Protein AF-A0A662TV23-F1 (afdb_monomer_lite)

pLDDT: mean 85.48, std 13.16, range [48.5, 95.69]

Radius of gyration: 16.25 Å; chains: 1; bounding box: 28×55×35 Å

Secondary structure (DSSP, 8-state):
-EEEETTEEEEEEEESSGGGSPTTSEEEE--SSSS-EEEETTB-HHHHTT--TT--EEEE--------------

Structure (mmCIF, N/CA/C/O backbone):
data_AF-A0A662TV23-F1
#
_entry.id   AF-A0A662TV23-F1
#
loop_
_atom_site.group_PDB
_atom_site.id
_atom_site.type_symbol
_atom_site.label_atom_id
_atom_site.label_alt_id
_atom_site.label_comp_id
_atom_site.label_asym_id
_atom_site.label_entity_id
_atom_site.label_seq_id
_atom_site.pdbx_PDB_ins_code
_atom_site.Cartn_x
_atom_site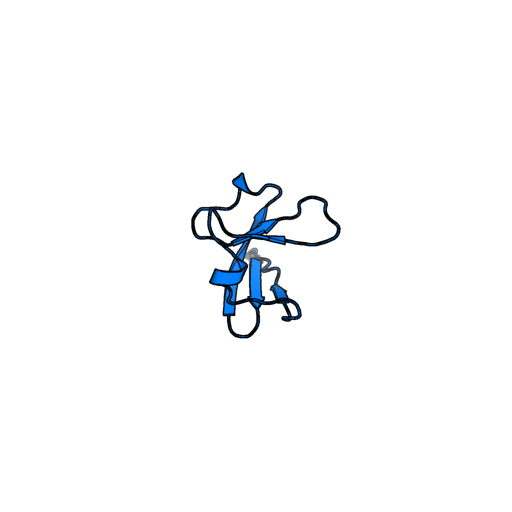.Cartn_y
_atom_site.Cartn_z
_atom_site.occupancy
_atom_site.B_iso_or_equiv
_atom_site.auth_seq_id
_atom_site.auth_comp_id
_atom_site.auth_asym_id
_atom_site.auth_atom_id
_atom_site.pdbx_PDB_model_num
ATOM 1 N N . MET A 1 1 ? 0.752 -9.000 2.892 1.00 86.81 1 MET A N 1
ATOM 2 C CA . MET A 1 1 ? 0.001 -8.048 3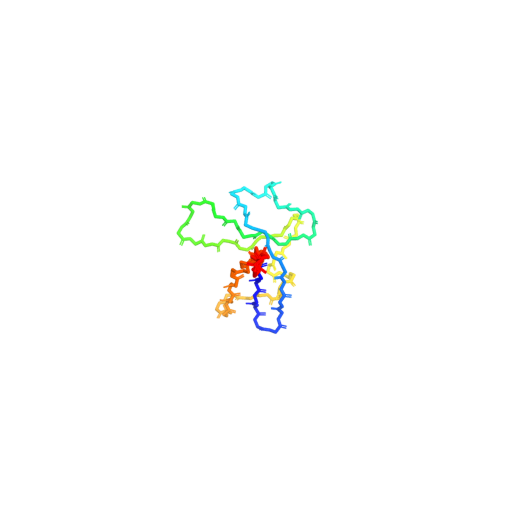.742 1.00 86.81 1 MET A CA 1
ATOM 3 C C . MET A 1 1 ? -1.299 -7.722 3.044 1.00 86.81 1 MET A C 1
ATOM 5 O O . MET A 1 1 ? -1.329 -7.791 1.821 1.00 86.81 1 MET A O 1
ATOM 9 N N . GLU A 1 2 ? -2.325 -7.312 3.779 1.00 92.31 2 GLU A N 1
ATOM 10 C CA . GLU A 1 2 ? -3.547 -6.770 3.179 1.00 92.31 2 GLU A CA 1
ATOM 11 C C . GLU A 1 2 ? -3.676 -5.284 3.511 1.00 92.31 2 GLU A C 1
ATOM 13 O O . GLU A 1 2 ? -3.435 -4.865 4.647 1.00 92.31 2 GLU A O 1
ATOM 18 N N . ILE A 1 3 ? -4.052 -4.488 2.517 1.00 92.88 3 ILE A N 1
ATOM 19 C CA . ILE A 1 3 ? -4.418 -3.084 2.679 1.00 92.88 3 ILE A CA 1
ATOM 20 C C . ILE A 1 3 ? -5.904 -2.940 2.386 1.00 92.88 3 ILE A C 1
ATOM 22 O O . ILE A 1 3 ? -6.407 -3.471 1.402 1.00 92.88 3 ILE A O 1
ATOM 26 N N . GLN A 1 4 ? -6.612 -2.208 3.235 1.00 92.44 4 GLN A N 1
ATOM 27 C CA . GLN A 1 4 ? -8.007 -1.870 3.023 1.00 92.44 4 GLN A CA 1
ATOM 28 C C . GLN A 1 4 ? -8.179 -0.356 3.079 1.00 92.44 4 GLN A C 1
ATOM 30 O O . GLN A 1 4 ? -7.804 0.292 4.059 1.00 92.44 4 GLN A O 1
ATOM 35 N N . ILE A 1 5 ? -8.782 0.201 2.031 1.00 93.81 5 ILE A N 1
ATOM 36 C CA . ILE A 1 5 ? -9.148 1.614 1.945 1.00 93.81 5 ILE A CA 1
ATOM 37 C C . ILE A 1 5 ? -10.611 1.680 1.521 1.00 93.81 5 ILE A C 1
ATOM 39 O O . ILE A 1 5 ? -10.988 1.192 0.454 1.00 93.81 5 ILE A O 1
ATOM 43 N N . ARG A 1 6 ? -11.455 2.270 2.376 1.00 90.25 6 ARG A N 1
ATOM 44 C CA . ARG A 1 6 ? -12.921 2.249 2.226 1.00 90.25 6 ARG A CA 1
ATOM 45 C C . ARG A 1 6 ? -13.448 0.815 2.030 1.00 90.25 6 ARG A C 1
ATOM 47 O O . ARG A 1 6 ? -13.341 -0.012 2.930 1.00 90.25 6 ARG A O 1
ATOM 54 N N . ASN A 1 7 ? -14.025 0.533 0.862 1.00 88.50 7 ASN A N 1
ATOM 55 C CA . ASN A 1 7 ? -14.610 -0.741 0.460 1.00 88.50 7 ASN A CA 1
ATOM 56 C C . ASN A 1 7 ? -13.686 -1.581 -0.440 1.00 88.50 7 ASN A C 1
ATOM 58 O O . ASN A 1 7 ? -14.138 -2.590 -0.973 1.00 88.50 7 ASN A O 1
ATOM 62 N N . ARG A 1 8 ? -12.424 -1.174 -0.636 1.00 91.62 8 ARG A N 1
ATOM 63 C CA . ARG A 1 8 ? -11.433 -1.942 -1.399 1.00 91.62 8 ARG A CA 1
ATOM 64 C C . ARG A 1 8 ? -10.433 -2.604 -0.477 1.00 91.62 8 ARG A C 1
ATOM 66 O O . ARG A 1 8 ? -9.972 -1.975 0.473 1.00 91.62 8 ARG A O 1
ATOM 73 N N . GLN A 1 9 ? -10.099 -3.845 -0.799 1.00 92.94 9 GLN A N 1
ATOM 74 C CA . GLN A 1 9 ? -9.085 -4.640 -0.129 1.00 92.94 9 GLN A CA 1
ATOM 75 C C . GLN A 1 9 ? -8.136 -5.180 -1.190 1.00 92.94 9 GLN A C 1
ATOM 77 O O . GLN A 1 9 ? -8.584 -5.770 -2.167 1.00 92.94 9 GLN A O 1
ATOM 82 N N . GLU A 1 10 ? -6.842 -4.960 -0.993 1.00 93.25 10 GLU A N 1
ATOM 83 C CA . GLU A 1 10 ? -5.793 -5.359 -1.925 1.00 93.25 10 GLU A CA 1
ATOM 84 C C . GLU A 1 10 ? -4.656 -6.045 -1.174 1.00 93.25 10 GLU A C 1
ATOM 86 O O . GLU A 1 10 ? -4.425 -5.801 0.015 1.00 93.25 10 GLU A O 1
ATOM 91 N N . THR A 1 11 ? -3.916 -6.896 -1.879 1.00 92.19 11 THR A N 1
ATOM 92 C CA . THR A 1 11 ? -2.687 -7.480 -1.337 1.00 92.19 11 THR A CA 1
ATOM 93 C C . THR A 1 11 ? -1.511 -6.554 -1.613 1.00 92.19 11 THR A C 1
ATOM 95 O O . THR A 1 11 ? -1.355 -6.035 -2.719 1.00 92.19 11 THR A O 1
ATOM 98 N N . ALA A 1 12 ? -0.664 -6.377 -0.603 1.00 92.81 12 ALA A N 1
ATOM 99 C CA . ALA A 1 12 ? 0.574 -5.628 -0.713 1.00 92.81 12 ALA A CA 1
ATOM 100 C C . ALA A 1 12 ? 1.773 -6.428 -0.190 1.00 92.81 12 ALA A C 1
ATOM 102 O O . ALA A 1 12 ? 1.662 -7.213 0.766 1.00 92.81 12 ALA A O 1
ATOM 103 N N . GLN A 1 13 ? 2.931 -6.188 -0.798 1.00 92.50 13 GLN A N 1
ATOM 104 C CA . GLN A 1 13 ? 4.226 -6.679 -0.339 1.00 92.50 13 GLN A CA 1
ATOM 105 C C . GLN A 1 13 ? 4.970 -5.574 0.410 1.00 92.50 13 GLN A C 1
ATOM 107 O O . GLN A 1 13 ? 4.991 -4.432 -0.037 1.00 92.50 13 GLN A O 1
ATOM 112 N N . VAL A 1 14 ? 5.582 -5.907 1.547 1.00 91.06 14 VAL A N 1
ATOM 113 C CA . VAL A 1 14 ? 6.486 -4.976 2.237 1.00 91.06 14 VAL A CA 1
ATOM 114 C C . VAL A 1 14 ? 7.826 -4.985 1.518 1.00 91.06 14 VAL A C 1
ATOM 116 O O . VAL A 1 14 ? 8.393 -6.057 1.312 1.00 91.06 14 VAL A O 1
ATOM 119 N N . VAL A 1 15 ? 8.308 -3.804 1.147 1.00 91.25 15 VAL A N 1
ATOM 120 C CA . VAL A 1 15 ? 9.578 -3.607 0.439 1.00 91.25 15 VAL A CA 1
ATOM 121 C C . VAL A 1 15 ? 10.330 -2.415 1.029 1.00 91.25 15 VAL A C 1
ATOM 123 O O . VAL A 1 15 ? 9.729 -1.558 1.685 1.00 91.25 15 VAL A O 1
ATOM 126 N N . THR A 1 16 ? 11.638 -2.341 0.793 1.00 90.19 16 THR A N 1
ATOM 127 C CA . THR A 1 16 ? 12.459 -1.192 1.214 1.00 90.19 16 THR A CA 1
ATOM 128 C C . THR A 1 16 ? 12.675 -0.204 0.073 1.00 90.19 16 THR A C 1
ATOM 130 O O . THR A 1 16 ? 12.796 0.994 0.324 1.00 90.19 16 THR A O 1
ATOM 133 N N . HIS A 1 17 ? 12.628 -0.669 -1.180 1.00 90.38 17 HIS A N 1
ATOM 134 C CA . HIS A 1 17 ? 12.804 0.174 -2.364 1.00 90.38 17 HIS A CA 1
ATOM 135 C C . HIS A 1 17 ? 11.675 -0.007 -3.384 1.00 90.38 17 HIS A C 1
ATOM 137 O O . HIS A 1 17 ? 11.158 -1.102 -3.590 1.00 90.38 17 HIS A O 1
ATOM 143 N N . TYR A 1 18 ? 11.338 1.062 -4.112 1.00 89.19 18 TYR A N 1
ATOM 144 C CA . TYR A 1 18 ? 10.280 1.043 -5.136 1.00 89.19 18 TYR A CA 1
ATOM 145 C C . TYR A 1 18 ? 10.516 0.024 -6.259 1.00 89.19 18 TYR A C 1
ATOM 147 O O . TYR A 1 18 ? 9.561 -0.521 -6.808 1.00 89.19 18 TYR A O 1
ATOM 155 N N . GLY A 1 19 ? 11.780 -0.246 -6.598 1.00 90.88 19 GLY A N 1
ATOM 156 C CA . GLY A 1 19 ? 12.146 -1.219 -7.632 1.00 90.88 19 GLY A CA 1
ATOM 157 C C . GLY A 1 19 ? 11.872 -2.676 -7.247 1.00 90.88 19 GLY A C 1
ATOM 158 O O . GLY A 1 19 ? 11.864 -3.535 -8.121 1.00 90.88 19 GLY A O 1
ATOM 159 N N . GLU A 1 20 ? 11.629 -2.953 -5.965 1.00 93.12 20 GLU A N 1
ATOM 160 C CA . GLU A 1 20 ? 11.332 -4.296 -5.451 1.00 93.12 20 GLU A CA 1
ATOM 161 C C . GLU A 1 20 ? 9.835 -4.629 -5.523 1.00 93.12 20 GLU A C 1
ATOM 163 O O . GLU A 1 20 ? 9.450 -5.775 -5.295 1.00 93.12 20 GLU A O 1
ATOM 168 N N . ILE A 1 21 ? 8.979 -3.644 -5.827 1.00 93.75 21 ILE A N 1
ATOM 169 C CA . ILE A 1 21 ? 7.533 -3.850 -5.946 1.00 93.75 21 ILE A CA 1
ATOM 170 C C . ILE A 1 21 ? 7.262 -4.726 -7.178 1.00 93.75 21 ILE A C 1
ATOM 172 O O . ILE A 1 21 ? 7.572 -4.301 -8.296 1.00 93.75 21 ILE A O 1
ATOM 176 N N . PRO A 1 22 ? 6.645 -5.913 -7.031 1.00 91.50 22 PRO A N 1
ATOM 177 C CA . PRO A 1 22 ? 6.339 -6.756 -8.177 1.00 91.50 22 PRO A CA 1
ATOM 178 C C . PRO A 1 22 ? 5.343 -6.090 -9.124 1.00 91.50 22 PRO A C 1
ATOM 180 O O . PRO A 1 22 ? 4.418 -5.386 -8.707 1.00 91.50 22 PRO A O 1
ATOM 183 N N . ALA A 1 23 ? 5.481 -6.381 -10.416 1.00 91.38 23 ALA A N 1
ATOM 184 C CA . ALA A 1 23 ? 4.533 -5.915 -11.416 1.00 91.38 23 ALA A CA 1
ATOM 185 C C . ALA A 1 23 ? 3.107 -6.389 -11.081 1.00 91.38 23 ALA A C 1
ATOM 187 O O . ALA A 1 23 ? 2.853 -7.577 -10.899 1.00 91.38 23 ALA A O 1
ATOM 188 N N . GLY A 1 24 ? 2.169 -5.441 -11.018 1.00 88.50 24 GLY A N 1
ATOM 189 C CA . GLY A 1 24 ? 0.760 -5.726 -10.736 1.00 88.50 24 GLY A CA 1
ATOM 190 C C . GLY A 1 24 ? 0.399 -5.880 -9.255 1.00 88.50 24 GLY A C 1
ATOM 191 O O . GLY A 1 24 ? -0.779 -6.069 -8.969 1.00 88.50 24 GLY A O 1
ATOM 192 N N . LEU A 1 25 ? 1.353 -5.754 -8.326 1.00 92.19 25 LEU A N 1
ATOM 193 C CA . LEU A 1 25 ? 1.097 -5.762 -6.882 1.00 92.19 25 LEU A CA 1
ATOM 194 C C . LEU A 1 25 ? 1.368 -4.395 -6.251 1.00 92.19 25 LEU A C 1
ATOM 196 O O . LEU A 1 25 ? 2.204 -3.624 -6.724 1.00 92.19 25 LEU A O 1
ATOM 200 N N . PHE A 1 26 ? 0.675 -4.106 -5.148 1.00 95.25 26 PHE A N 1
ATOM 201 C CA . PHE A 1 26 ? 0.979 -2.943 -4.320 1.00 95.25 26 PHE A CA 1
ATOM 202 C C . PHE A 1 26 ? 2.226 -3.197 -3.462 1.00 95.25 26 PHE A C 1
ATOM 204 O O . PHE A 1 26 ? 2.447 -4.300 -2.960 1.00 95.25 26 PHE A O 1
ATOM 211 N N . GLY A 1 27 ? 3.014 -2.149 -3.251 1.00 94.81 27 GLY A N 1
ATOM 212 C CA . GLY A 1 27 ? 4.125 -2.104 -2.311 1.00 94.81 27 GLY A CA 1
ATOM 213 C C . GLY A 1 27 ? 3.766 -1.280 -1.082 1.00 94.81 27 GLY A C 1
ATOM 214 O O . GLY A 1 27 ? 3.256 -0.171 -1.213 1.00 94.81 27 GLY A O 1
ATOM 215 N N . LEU A 1 28 ? 4.052 -1.809 0.104 1.00 93.44 28 LEU A N 1
ATOM 216 C CA . LEU A 1 28 ? 4.167 -1.040 1.340 1.00 93.44 28 LEU A CA 1
ATOM 217 C C . LEU A 1 28 ? 5.644 -0.694 1.521 1.00 93.44 28 LEU A C 1
ATOM 219 O O . LEU A 1 28 ? 6.430 -1.547 1.936 1.00 93.44 28 LEU A O 1
ATOM 223 N N . VAL A 1 29 ? 6.014 0.527 1.141 1.00 93.06 29 VAL A N 1
ATOM 224 C CA . VAL A 1 29 ? 7.405 0.980 1.096 1.00 93.06 29 VAL A CA 1
ATOM 225 C C . VAL A 1 29 ? 7.754 1.642 2.422 1.00 93.06 29 VAL A C 1
ATOM 227 O O . VAL A 1 29 ? 7.172 2.661 2.797 1.00 93.06 29 VAL A O 1
ATOM 230 N N . ALA A 1 30 ? 8.706 1.050 3.138 1.00 84.81 30 ALA A N 1
ATOM 231 C CA . ALA A 1 30 ? 9.272 1.615 4.358 1.00 84.81 30 ALA A CA 1
ATOM 232 C C . ALA A 1 30 ? 10.572 2.364 4.017 1.00 84.81 30 ALA A C 1
ATOM 234 O O . ALA A 1 30 ? 11.667 1.890 4.306 1.00 84.81 30 ALA A O 1
ATOM 235 N N . SER A 1 31 ? 10.449 3.523 3.367 1.00 71.44 31 SER A N 1
ATOM 236 C CA . SER A 1 31 ? 11.564 4.305 2.799 1.00 71.44 31 SER A CA 1
ATOM 237 C C . SER A 1 31 ? 12.391 5.103 3.823 1.00 71.44 31 SER A C 1
ATOM 239 O O . SER A 1 31 ? 13.139 5.998 3.444 1.00 71.44 31 SER A O 1
ATOM 241 N N . GLY A 1 32 ? 12.267 4.811 5.123 1.00 71.56 32 GLY A N 1
ATOM 242 C CA . GLY A 1 32 ? 12.933 5.566 6.195 1.00 71.56 32 GLY A CA 1
ATOM 243 C C . GLY A 1 32 ? 12.264 6.901 6.547 1.00 71.56 32 GLY A C 1
ATOM 244 O O . GLY A 1 32 ? 12.682 7.563 7.493 1.00 71.56 32 GLY A O 1
ATOM 245 N N . GLU A 1 33 ? 11.201 7.267 5.834 1.00 79.81 33 GLU A N 1
ATOM 246 C CA . GLU A 1 33 ? 10.307 8.363 6.193 1.00 79.81 33 GLU A CA 1
ATOM 247 C C . GLU A 1 33 ? 9.477 8.011 7.442 1.00 79.81 33 GLU A C 1
ATOM 249 O O . GLU A 1 33 ? 9.241 6.832 7.731 1.00 79.81 33 GLU A O 1
ATOM 254 N N . PRO A 1 34 ? 8.957 9.007 8.183 1.00 85.19 34 PRO A N 1
ATOM 255 C CA . PRO A 1 34 ? 8.112 8.760 9.354 1.00 85.19 34 PRO A CA 1
ATOM 256 C C . PRO A 1 34 ? 6.737 8.164 8.999 1.00 85.19 34 PRO A C 1
ATOM 258 O O . PRO A 1 34 ? 5.922 7.911 9.888 1.00 85.19 34 PRO A O 1
ATOM 261 N N . PHE A 1 35 ? 6.468 7.940 7.710 1.00 85.56 35 PHE A N 1
ATOM 262 C CA . PHE A 1 35 ? 5.216 7.415 7.191 1.00 85.56 35 PHE A CA 1
ATOM 263 C C . PHE A 1 35 ? 5.457 6.195 6.305 1.00 85.56 35 PHE A C 1
ATOM 265 O O . PHE A 1 35 ? 6.452 6.099 5.592 1.00 85.56 35 PHE A O 1
ATOM 272 N N . LEU A 1 36 ? 4.495 5.275 6.329 1.00 88.38 36 LEU A N 1
ATOM 273 C CA . LEU A 1 36 ? 4.449 4.140 5.417 1.00 88.38 36 LEU A CA 1
ATOM 274 C C . LEU A 1 36 ? 3.798 4.573 4.101 1.00 88.38 36 LEU A C 1
ATOM 276 O O . LEU A 1 36 ? 2.682 5.097 4.116 1.00 88.38 36 LEU A O 1
ATOM 280 N N . GLU A 1 37 ? 4.455 4.315 2.973 1.00 92.94 37 GLU A N 1
ATOM 281 C CA . GLU A 1 37 ? 3.898 4.621 1.656 1.00 92.94 37 GLU A CA 1
ATOM 282 C C . GLU A 1 37 ? 3.237 3.387 1.025 1.00 92.94 37 GLU A C 1
ATOM 284 O O . GLU A 1 37 ? 3.788 2.288 1.057 1.00 92.94 37 GLU A O 1
ATOM 289 N N . ILE A 1 38 ? 2.059 3.571 0.417 1.00 94.06 38 ILE A N 1
ATOM 290 C CA . ILE A 1 38 ? 1.434 2.577 -0.465 1.00 94.06 38 ILE A CA 1
ATOM 291 C C . ILE A 1 38 ? 1.700 2.989 -1.913 1.00 94.06 38 ILE A C 1
ATOM 293 O O . ILE A 1 38 ? 1.166 3.994 -2.380 1.00 94.06 38 ILE A O 1
ATOM 297 N N . SER A 1 39 ? 2.471 2.179 -2.628 1.00 94.75 39 SER A N 1
ATOM 298 C CA . SER A 1 39 ? 2.915 2.443 -3.997 1.00 94.75 39 SER A CA 1
ATOM 299 C C . SER A 1 39 ? 2.518 1.297 -4.940 1.00 94.75 39 SER A C 1
ATOM 301 O O . SER A 1 39 ? 2.209 0.194 -4.494 1.00 94.75 39 SER A O 1
ATOM 303 N N . LEU A 1 40 ? 2.468 1.542 -6.252 1.00 94.62 40 LEU A N 1
ATOM 304 C CA . LEU A 1 40 ? 2.094 0.539 -7.260 1.00 94.62 40 LEU A CA 1
ATOM 305 C C . LEU A 1 40 ? 3.067 0.615 -8.438 1.00 94.62 40 LEU A C 1
ATOM 307 O O . LEU A 1 40 ? 3.317 1.696 -8.969 1.00 94.62 40 LEU A O 1
ATOM 311 N N . TYR A 1 41 ? 3.612 -0.528 -8.857 1.00 91.06 41 TYR A N 1
ATOM 312 C CA . TYR A 1 41 ? 4.652 -0.566 -9.886 1.00 91.06 41 TYR A CA 1
ATOM 313 C C . TYR A 1 41 ? 4.211 0.133 -11.186 1.00 91.06 41 TYR A C 1
ATOM 315 O O . TYR A 1 41 ? 3.259 -0.295 -11.844 1.00 91.06 41 TYR A O 1
ATOM 323 N N . MET A 1 42 ? 4.911 1.221 -11.534 1.00 89.00 42 MET A N 1
ATOM 324 C CA . MET A 1 42 ? 4.689 2.064 -12.722 1.00 89.00 42 MET A CA 1
ATOM 325 C C . MET A 1 42 ? 3.257 2.615 -12.890 1.00 89.00 42 MET A C 1
ATOM 327 O O . MET A 1 42 ? 2.867 3.007 -13.991 1.00 89.00 42 MET A O 1
ATOM 331 N N . LYS A 1 43 ? 2.448 2.649 -11.824 1.00 93.12 43 LYS A N 1
ATOM 332 C CA . LYS A 1 43 ? 1.055 3.124 -11.856 1.00 93.12 43 LYS A CA 1
ATOM 333 C C . LYS A 1 43 ? 0.730 3.937 -10.603 1.00 93.12 43 LYS A C 1
ATOM 335 O O . LYS A 1 43 ? 1.395 3.834 -9.582 1.00 93.12 43 LYS A O 1
ATOM 340 N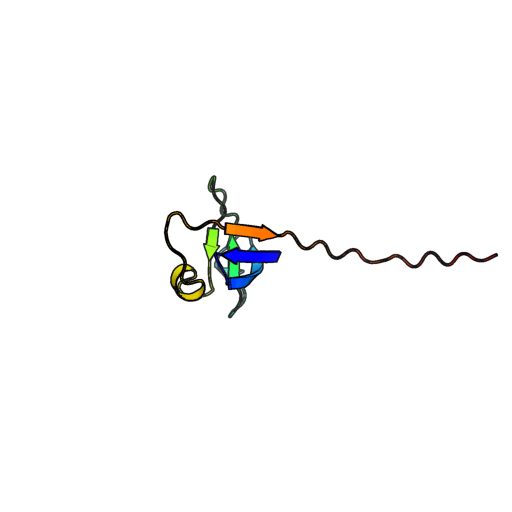 N . SER A 1 44 ? -0.339 4.729 -10.652 1.00 93.94 44 SER A N 1
ATOM 341 C CA . SER A 1 44 ? -0.796 5.482 -9.479 1.00 93.94 44 SER A CA 1
ATOM 342 C C . SER A 1 44 ? -1.558 4.582 -8.499 1.00 93.94 44 SER A C 1
ATOM 344 O O . SER A 1 44 ? -2.660 4.117 -8.800 1.00 93.94 44 SER A O 1
ATOM 346 N N . ALA A 1 45 ? -1.006 4.385 -7.298 1.00 93.75 45 ALA A N 1
ATOM 347 C CA . ALA A 1 45 ? -1.680 3.647 -6.227 1.00 93.75 45 ALA A CA 1
ATOM 348 C C . ALA A 1 45 ? -2.978 4.336 -5.775 1.00 93.75 45 ALA A C 1
ATOM 350 O O . ALA A 1 45 ? -3.992 3.671 -5.568 1.00 93.75 45 ALA A O 1
ATOM 351 N N . ALA A 1 46 ? -2.984 5.672 -5.693 1.00 93.94 46 ALA A N 1
ATOM 352 C CA . ALA A 1 46 ? -4.168 6.441 -5.318 1.00 93.94 46 ALA A CA 1
ATOM 353 C C . ALA A 1 46 ? -5.315 6.253 -6.322 1.00 93.94 46 ALA A C 1
ATOM 355 O O . ALA A 1 46 ? -6.448 6.008 -5.912 1.00 93.94 46 ALA A O 1
ATOM 356 N N . GLN A 1 47 ? -5.028 6.286 -7.630 1.00 94.88 47 GLN A N 1
ATOM 357 C CA . GLN A 1 47 ? -6.038 6.004 -8.655 1.00 94.88 47 GLN A CA 1
ATOM 358 C C . GLN A 1 47 ? -6.527 4.557 -8.577 1.00 94.88 47 GLN A C 1
ATOM 360 O O . GLN A 1 47 ? -7.730 4.333 -8.626 1.00 94.88 47 GLN A O 1
ATOM 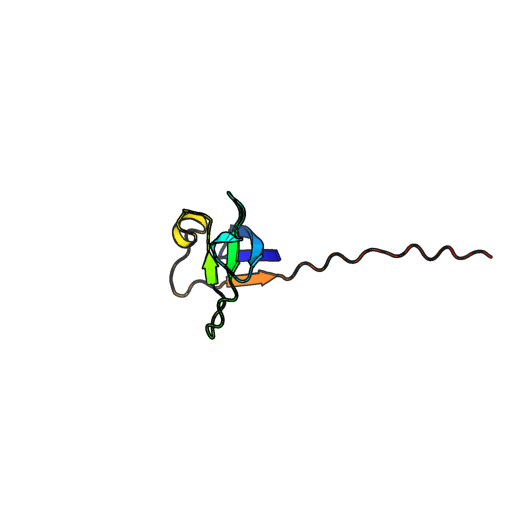365 N N . ALA A 1 48 ? -5.632 3.581 -8.398 1.00 93.06 48 ALA A N 1
ATOM 366 C CA . ALA A 1 48 ? -6.006 2.169 -8.311 1.00 93.06 48 ALA A CA 1
ATOM 367 C C . ALA A 1 48 ? -6.867 1.855 -7.072 1.00 93.06 48 ALA A C 1
ATOM 369 O O . ALA A 1 48 ? -7.816 1.080 -7.152 1.00 93.06 48 ALA A O 1
ATOM 370 N N . LEU A 1 49 ? -6.601 2.508 -5.940 1.00 92.69 49 LEU A N 1
ATOM 371 C CA . LEU A 1 49 ? -7.369 2.358 -4.696 1.00 92.69 49 LEU A CA 1
ATOM 372 C C . LEU A 1 49 ? -8.564 3.318 -4.615 1.00 92.69 49 LEU A C 1
ATOM 374 O O . LEU A 1 49 ? -9.320 3.295 -3.646 1.00 92.69 49 LEU A O 1
ATOM 378 N N . HIS A 1 50 ? -8.732 4.170 -5.631 1.00 93.56 50 HIS A N 1
ATOM 379 C CA . HIS A 1 50 ? -9.642 5.313 -5.650 1.00 93.56 50 HIS A CA 1
ATOM 380 C C . HIS A 1 50 ? -9.442 6.264 -4.464 1.00 93.56 50 HIS A C 1
ATOM 382 O O . HIS A 1 50 ? -10.359 7.025 -4.188 1.00 93.56 50 HIS A O 1
ATOM 388 N N . ALA A 1 51 ? -8.306 6.224 -3.766 1.00 94.19 51 ALA A N 1
ATOM 389 C CA . ALA A 1 51 ? -8.065 6.859 -2.474 1.00 94.19 51 ALA A CA 1
ATOM 390 C C . ALA A 1 51 ? -7.937 8.390 -2.564 1.00 94.19 51 ALA A C 1
ATOM 392 O O . ALA A 1 51 ? -7.550 8.943 -3.593 1.00 94.19 51 ALA A O 1
ATOM 393 N N . LYS A 1 52 ? -8.240 9.078 -1.460 1.00 95.25 52 LYS A N 1
ATOM 394 C CA . LYS A 1 52 ? -8.046 10.526 -1.289 1.00 95.25 52 LYS A CA 1
ATOM 395 C C . LYS A 1 52 ? -7.499 10.843 0.102 1.00 95.25 52 LYS A C 1
ATOM 397 O O . LYS A 1 52 ? -7.631 10.043 1.027 1.00 95.25 52 LYS A O 1
ATOM 402 N N . VAL A 1 53 ? -6.925 12.036 0.258 1.00 94.56 53 VAL A N 1
ATOM 403 C CA . VAL A 1 53 ? -6.464 12.534 1.564 1.00 94.56 53 VAL A CA 1
ATOM 404 C C . VAL A 1 53 ? -7.620 12.521 2.567 1.00 94.56 53 VAL A C 1
ATOM 406 O O . VAL A 1 53 ? -8.735 12.940 2.252 1.00 94.56 53 VAL A O 1
ATOM 409 N N . GLY A 1 54 ? -7.341 12.018 3.771 1.00 94.38 54 GLY A N 1
ATOM 410 C CA . GLY A 1 54 ? -8.322 11.859 4.846 1.00 94.38 54 GLY A CA 1
ATOM 411 C C . GLY A 1 54 ? -9.072 10.524 4.840 1.00 94.38 54 GLY A C 1
ATOM 412 O O . GLY A 1 54 ? -9.773 10.232 5.809 1.00 94.38 54 GLY A O 1
ATOM 413 N N . ASP A 1 55 ? -8.918 9.689 3.805 1.00 95.69 55 ASP A N 1
ATOM 414 C CA . ASP A 1 55 ? -9.437 8.324 3.856 1.00 95.69 55 ASP A CA 1
ATOM 415 C C . ASP A 1 55 ? -8.740 7.514 4.952 1.00 95.69 55 ASP A C 1
ATOM 417 O O . ASP A 1 55 ? -7.527 7.591 5.153 1.00 95.69 55 ASP A O 1
ATOM 421 N N . ARG A 1 56 ? -9.517 6.676 5.640 1.00 95.25 56 ARG A N 1
ATOM 422 C CA . ARG A 1 56 ? -8.967 5.719 6.599 1.00 95.25 56 ARG A CA 1
ATOM 423 C C . ARG A 1 56 ? -8.362 4.533 5.859 1.00 95.25 56 ARG A C 1
ATOM 425 O O . ARG A 1 56 ? -9.022 3.917 5.021 1.00 95.25 56 ARG A O 1
ATOM 432 N N . VAL A 1 57 ? -7.135 4.197 6.240 1.00 94.12 57 VAL A N 1
ATOM 433 C CA . VAL A 1 57 ? -6.393 3.037 5.748 1.00 94.12 57 VAL A CA 1
ATOM 434 C C . VAL A 1 57 ? -6.269 2.029 6.884 1.00 94.12 57 VAL A C 1
ATOM 436 O O . VAL A 1 57 ? -5.832 2.376 7.981 1.00 94.12 57 VAL A O 1
ATOM 439 N N . ARG A 1 58 ? -6.647 0.777 6.629 1.00 93.44 58 ARG A N 1
ATOM 440 C CA . ARG A 1 58 ? -6.381 -0.353 7.521 1.00 93.44 58 ARG A CA 1
ATOM 441 C C . ARG A 1 58 ? -5.324 -1.231 6.870 1.00 93.44 58 ARG A C 1
ATOM 443 O O . ARG A 1 58 ? -5.523 -1.707 5.759 1.00 93.44 58 ARG A O 1
ATOM 450 N N . VAL A 1 59 ? -4.221 -1.459 7.572 1.00 90.62 59 VAL A N 1
ATOM 451 C CA . VAL A 1 59 ? -3.172 -2.390 7.147 1.00 90.62 59 VAL A CA 1
ATOM 452 C C . VAL A 1 59 ? -3.227 -3.602 8.064 1.00 90.62 59 VAL A C 1
ATOM 454 O O . VAL A 1 59 ? -3.189 -3.460 9.286 1.00 90.62 59 VAL A O 1
ATOM 457 N N . VAL A 1 60 ? -3.349 -4.790 7.481 1.00 89.62 60 VAL A N 1
ATOM 458 C CA . VAL A 1 60 ? -3.412 -6.052 8.216 1.00 89.62 60 VAL A CA 1
ATOM 459 C C . VAL A 1 60 ? -2.164 -6.866 7.899 1.00 89.62 60 VAL A C 1
ATOM 461 O O . VAL A 1 60 ? -1.927 -7.287 6.762 1.00 89.62 60 VAL A O 1
ATOM 464 N N . ALA A 1 61 ? -1.352 -7.087 8.931 1.00 81.88 61 ALA A N 1
ATOM 465 C CA . ALA A 1 61 ? -0.244 -8.022 8.868 1.00 81.88 61 ALA A CA 1
ATOM 466 C C . ALA A 1 61 ? -0.785 -9.452 8.961 1.00 81.88 61 ALA A C 1
ATOM 468 O O . ALA A 1 61 ? -1.154 -9.930 10.032 1.00 81.88 61 ALA A O 1
ATOM 469 N N . THR A 1 62 ? -0.852 -10.140 7.826 1.00 71.69 62 THR A N 1
ATOM 470 C CA . THR A 1 62 ? -1.233 -11.551 7.763 1.00 71.69 62 THR A CA 1
ATOM 471 C C . THR A 1 62 ? -0.014 -12.406 8.097 1.00 71.69 62 THR A C 1
ATOM 473 O O . THR A 1 62 ? 0.854 -12.617 7.250 1.00 71.69 62 THR A O 1
ATOM 476 N N . LYS A 1 63 ? 0.081 -12.877 9.342 1.00 67.44 63 LYS A N 1
ATOM 477 C CA . LYS A 1 63 ? 1.071 -13.887 9.731 1.00 67.44 63 LYS A CA 1
ATOM 478 C C . LYS A 1 63 ? 0.546 -15.264 9.328 1.00 67.44 63 LYS A C 1
ATOM 480 O O . LYS A 1 63 ? -0.453 -15.717 9.882 1.00 67.44 63 LYS A O 1
ATOM 485 N N . THR A 1 64 ? 1.224 -15.943 8.408 1.00 63.91 64 THR A N 1
ATOM 486 C CA . THR A 1 64 ? 0.995 -17.376 8.186 1.00 63.91 64 THR A CA 1
ATOM 487 C C . THR A 1 64 ? 1.505 -18.12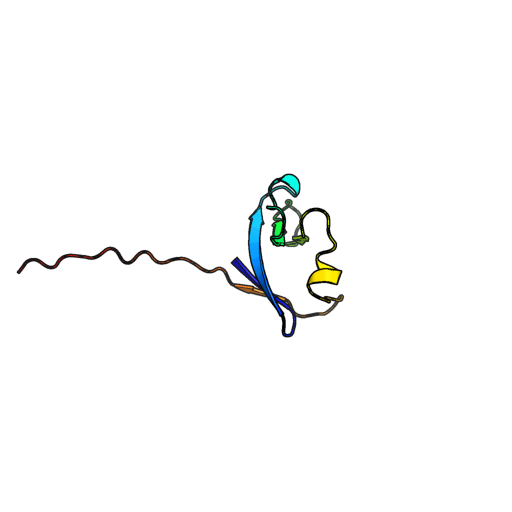8 9.413 1.00 63.91 64 THR A C 1
ATOM 489 O O . THR A 1 64 ? 2.680 -18.029 9.761 1.00 63.91 64 THR A O 1
ATOM 492 N N . ILE A 1 65 ? 0.615 -18.831 10.113 1.00 64.88 65 ILE A N 1
ATOM 493 C CA . ILE A 1 65 ? 0.989 -19.738 11.201 1.00 64.88 65 ILE A CA 1
ATOM 494 C C . ILE A 1 65 ? 1.080 -21.134 10.592 1.00 64.88 65 ILE A C 1
ATOM 496 O O . ILE A 1 65 ? 0.054 -21.758 10.320 1.00 64.88 65 ILE A O 1
ATOM 500 N N . GLU A 1 66 ? 2.296 -21.623 10.367 1.00 65.50 66 GLU A N 1
ATOM 501 C CA . GLU A 1 66 ? 2.506 -23.032 10.045 1.00 65.50 66 GLU A CA 1
ATOM 502 C C . GLU A 1 66 ? 2.173 -23.859 11.290 1.00 65.50 66 GLU A C 1
ATOM 504 O O . GLU A 1 66 ? 2.788 -23.712 12.348 1.00 65.50 66 GLU A O 1
ATOM 509 N N . LYS A 1 67 ? 1.136 -24.696 11.199 1.00 62.59 67 LYS A N 1
ATOM 510 C CA . LYS A 1 67 ? 0.835 -25.665 12.253 1.00 62.59 67 LYS A CA 1
ATOM 511 C C . LYS A 1 67 ? 1.893 -26.763 12.186 1.00 62.59 67 LYS A C 1
ATOM 513 O O . LYS A 1 67 ? 1.769 -27.669 11.368 1.00 62.59 67 LYS A O 1
ATOM 518 N N . SER A 1 68 ? 2.899 -26.709 13.056 1.00 56.59 68 SER A N 1
ATOM 519 C CA . SER A 1 68 ? 3.739 -27.875 13.331 1.00 56.59 68 SER A CA 1
ATOM 520 C C . SER A 1 68 ? 2.846 -28.986 13.874 1.00 56.59 68 SER A C 1
ATOM 522 O O . SER A 1 68 ? 2.322 -28.897 14.985 1.00 56.59 68 SER A O 1
ATOM 524 N N . SER A 1 69 ? 2.619 -30.016 13.065 1.00 56.97 69 SER A N 1
ATOM 525 C CA . SER A 1 69 ? 1.945 -31.243 13.467 1.00 56.97 69 SER A CA 1
ATOM 526 C C . SER A 1 69 ? 2.797 -31.950 14.518 1.00 56.97 69 SER A C 1
ATOM 528 O O . SER A 1 69 ? 3.728 -32.681 14.187 1.00 56.97 69 SER A O 1
ATOM 530 N N . VAL A 1 70 ? 2.494 -31.711 15.794 1.00 61.25 70 VAL A N 1
ATOM 531 C CA . VAL A 1 70 ? 3.014 -32.518 16.898 1.00 61.25 70 VAL A CA 1
ATOM 532 C C . VAL A 1 70 ? 2.303 -33.868 16.812 1.00 61.25 70 VAL A C 1
ATOM 534 O O . VAL A 1 70 ? 1.134 -33.984 17.177 1.00 61.25 70 VAL A O 1
ATOM 537 N N . GLN A 1 71 ? 2.974 -34.878 16.255 1.00 50.22 71 GLN A N 1
ATOM 538 C CA . GLN A 1 71 ? 2.542 -36.266 16.396 1.00 50.22 71 GLN A CA 1
ATOM 539 C C . GLN A 1 71 ? 2.684 -36.644 17.875 1.00 50.22 71 GLN A C 1
ATOM 541 O O . GLN A 1 71 ? 3.787 -36.878 18.361 1.00 50.22 71 GLN A O 1
ATOM 546 N N . GLN A 1 72 ? 1.565 -36.673 18.601 1.00 51.84 72 GLN A N 1
ATOM 547 C CA . GLN A 1 72 ? 1.466 -37.436 19.842 1.00 51.84 72 GLN A CA 1
ATOM 548 C C . GLN A 1 72 ? 1.541 -38.921 19.468 1.00 51.84 72 GLN A C 1
ATOM 550 O O . GLN A 1 72 ? 0.579 -39.478 18.943 1.00 51.84 72 GLN A O 1
ATOM 555 N N . GLN A 1 73 ? 2.697 -39.545 19.691 1.00 50.53 73 GLN A N 1
ATOM 556 C CA . GLN A 1 73 ? 2.774 -40.996 19.848 1.00 50.53 73 GLN A CA 1
ATOM 557 C C . GLN A 1 73 ? 2.395 -41.328 21.292 1.00 50.53 73 GLN A C 1
ATOM 559 O O . GLN A 1 73 ? 2.939 -40.734 22.227 1.00 50.53 73 GLN A O 1
ATOM 564 N N . GLY A 1 74 ? 1.392 -42.197 21.427 1.00 48.50 74 GLY A N 1
ATOM 565 C CA . GLY A 1 74 ? 1.004 -42.832 22.685 1.00 48.50 74 GLY A CA 1
ATOM 566 C C . GLY A 1 74 ? 1.842 -44.057 23.0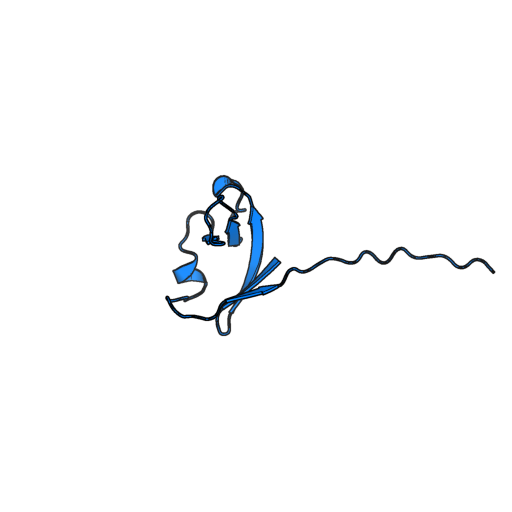11 1.00 48.50 74 GLY A C 1
ATOM 567 O O . GLY A 1 74 ? 2.810 -44.336 22.268 1.00 48.50 74 GLY A O 1
#

Sequence (74 aa):
MEIQIRNRQETAQVVTHYGEIPAGLFGLVASGEPFLEISLYMKSAAQALHAKVGDRVRVVATKTIEKSSVQQQG

Foldseek 3Di:
DWKDWDPDIFDEDEDQDLVPGDAPHWYQHPPVDPDTDIHHNVDRPCVVNVHDPPIDMDDDDDDDDDPPPPPPDD